Protein AF-A0A1G2XZI9-F1 (afdb_monomer)

Secondary structure (DSSP, 8-state):
-HHHHHHHHHHHHHHHHHHHHHHHHHHHHHT--GGGHHHHTSTTHHHHHHHHHHHHSPPHHHHHS-PPP---

Foldseek 3Di:
DVVVVVVVVVVVVVVLVVVLVVLCVVCVVLVHDCVLSVLCVVVPRSVVVVVVCVVPPDRVVVVVPDDPDPPD

Sequence (72 aa):
MVVFFLIFAVFGLAVILFKLFLWWKIFSKAGYSGAFAFLILVPFVGNLIVLCVLAFSNWPILSRAVPPVPQI

Solvent-accessible surface area (backbone atoms only — not comparable to full-atom values): 4313 Å² total; per-residue (Å²): 116,69,66,61,53,53,54,50,52,53,51,53,50,50,52,53,54,49,53,53,51,54,50,52,52,51,36,62,68,42,62,50,67,74,72,60,58,63,44,48,77,42,70,71,63,20,52,53,54,46,52,49,44,67,72,73,47,85,51,60,53,61,71,71,68,58,70,83,74,82,83,126

Mean predicted aligned error: 10.5 Å

pLDDT: mean 73.28, std 10.49, range [56.34, 93.19]

Structure (mmCIF, N/CA/C/O backbone):
data_AF-A0A1G2XZI9-F1
#
_entry.id   AF-A0A1G2XZI9-F1
#
loop_
_atom_site.group_PDB
_atom_site.id
_atom_site.type_symbol
_atom_site.label_atom_id
_atom_site.label_alt_id
_atom_site.label_comp_id
_atom_site.label_asym_id
_atom_site.label_entity_id
_atom_site.label_seq_id
_atom_site.pdbx_PDB_ins_code
_atom_site.Cartn_x
_atom_site.Cartn_y
_atom_site.Cartn_z
_atom_site.occupancy
_atom_site.B_iso_or_equiv
_atom_site.auth_seq_id
_atom_site.auth_comp_id
_atom_site.auth_asym_id
_atom_site.auth_atom_id
_atom_site.pdbx_PDB_model_num
ATOM 1 N N . MET A 1 1 ? 16.168 4.789 -27.686 1.00 77.38 1 MET A N 1
ATOM 2 C CA . MET A 1 1 ? 14.689 4.805 -27.568 1.00 77.38 1 MET A CA 1
ATOM 3 C C . MET A 1 1 ? 14.179 3.686 -26.653 1.00 77.38 1 MET A C 1
ATOM 5 O O . MET A 1 1 ? 13.509 3.995 -25.681 1.00 77.38 1 MET A O 1
ATOM 9 N N . VAL A 1 2 ? 14.565 2.421 -26.867 1.00 87.44 2 VAL A N 1
ATOM 10 C CA . VAL A 1 2 ? 14.101 1.262 -26.063 1.00 87.44 2 VAL A CA 1
ATOM 11 C C . VAL A 1 2 ? 14.520 1.313 -24.581 1.00 87.44 2 VAL A C 1
ATOM 13 O O . VAL A 1 2 ? 13.730 1.001 -23.699 1.00 87.44 2 VAL A O 1
ATOM 16 N N . VAL A 1 3 ? 15.740 1.779 -24.288 1.00 90.75 3 VAL A N 1
ATOM 17 C CA . VAL A 1 3 ? 16.255 1.889 -22.907 1.00 90.75 3 VAL A CA 1
ATOM 18 C C . VAL A 1 3 ? 15.427 2.860 -22.055 1.00 90.75 3 VAL A C 1
ATOM 20 O O . VAL A 1 3 ? 15.124 2.562 -20.906 1.00 90.75 3 VAL A O 1
ATOM 23 N N . PHE A 1 4 ? 14.989 3.986 -22.627 1.00 89.12 4 PHE A N 1
ATOM 24 C CA . PHE A 1 4 ? 14.121 4.940 -21.930 1.00 89.12 4 PHE A CA 1
ATOM 25 C C . PHE A 1 4 ? 12.768 4.321 -21.566 1.00 89.12 4 PHE A C 1
ATOM 27 O O . PHE A 1 4 ? 12.282 4.535 -20.460 1.00 89.12 4 PHE A O 1
ATOM 34 N N . PHE A 1 5 ? 12.199 3.503 -22.459 1.00 89.06 5 PHE A N 1
ATOM 35 C CA . PHE A 1 5 ? 10.964 2.762 -22.192 1.00 89.06 5 PHE A CA 1
ATOM 36 C C . PHE A 1 5 ? 11.125 1.752 -21.051 1.00 89.06 5 PHE A C 1
ATOM 38 O O . PHE A 1 5 ? 10.251 1.670 -20.192 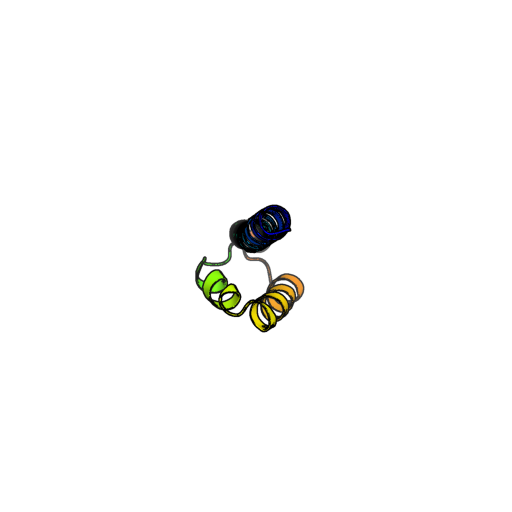1.00 89.06 5 PHE A O 1
ATOM 45 N N . LEU A 1 6 ? 12.248 1.029 -20.996 1.00 91.12 6 LEU A N 1
ATOM 46 C CA . LEU A 1 6 ? 12.535 0.094 -19.901 1.00 91.12 6 LEU A CA 1
ATOM 47 C C . LEU A 1 6 ? 12.671 0.810 -18.554 1.00 91.12 6 LEU A C 1
ATOM 49 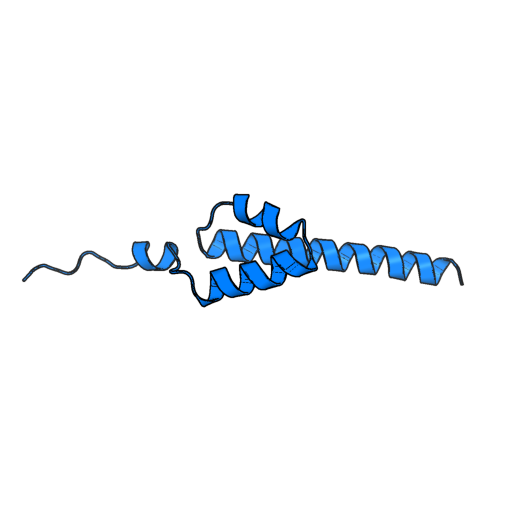O O . LEU A 1 6 ? 12.091 0.363 -17.568 1.00 91.12 6 LEU A O 1
ATOM 53 N N . ILE A 1 7 ? 13.378 1.942 -18.513 1.00 92.38 7 ILE A N 1
ATOM 54 C CA . ILE A 1 7 ? 13.523 2.741 -17.288 1.00 92.38 7 ILE A CA 1
ATOM 55 C C . ILE A 1 7 ? 12.154 3.237 -16.813 1.00 92.38 7 ILE A C 1
ATOM 57 O O . ILE A 1 7 ? 11.826 3.091 -15.637 1.00 92.38 7 ILE A O 1
ATOM 61 N N . PHE A 1 8 ? 11.328 3.762 -17.722 1.00 91.62 8 PHE A N 1
ATOM 62 C CA . PHE A 1 8 ? 9.977 4.215 -17.389 1.00 91.62 8 PHE A CA 1
ATOM 63 C C . PHE A 1 8 ? 9.085 3.079 -16.880 1.00 91.62 8 PHE A C 1
ATOM 65 O O . PHE A 1 8 ? 8.354 3.267 -15.909 1.00 91.62 8 PHE A O 1
ATOM 72 N N . ALA A 1 9 ? 9.162 1.897 -17.496 1.00 89.69 9 ALA A N 1
ATOM 73 C CA . ALA A 1 9 ? 8.391 0.730 -17.079 1.00 89.69 9 ALA A CA 1
ATOM 74 C C . ALA A 1 9 ? 8.785 0.259 -15.670 1.00 89.69 9 ALA A C 1
ATOM 76 O O . ALA A 1 9 ? 7.916 0.050 -14.822 1.00 89.69 9 ALA A O 1
ATOM 77 N N . VAL A 1 10 ? 10.088 0.155 -15.389 1.00 92.81 10 VAL A N 1
ATOM 78 C CA . VAL A 1 10 ? 10.598 -0.232 -14.063 1.00 92.81 10 VAL A CA 1
ATOM 79 C C . VAL A 1 10 ? 10.239 0.819 -13.013 1.00 92.81 10 VAL A C 1
ATOM 81 O O . VAL A 1 10 ? 9.789 0.470 -11.921 1.00 92.81 10 VAL A O 1
ATOM 84 N N . PHE A 1 11 ? 10.375 2.104 -13.344 1.00 93.19 11 PHE A N 1
ATOM 85 C CA . PHE A 1 11 ? 10.023 3.193 -12.438 1.00 93.19 11 PHE A CA 1
ATOM 86 C C . PHE A 1 11 ? 8.519 3.217 -12.135 1.00 93.19 11 PHE A C 1
ATOM 88 O O . PHE A 1 11 ? 8.125 3.328 -10.976 1.00 93.19 11 PHE A O 1
ATOM 95 N N . GLY A 1 12 ? 7.670 3.030 -13.149 1.00 87.19 12 GLY A N 1
ATOM 96 C CA . GLY A 1 12 ? 6.222 2.911 -12.971 1.00 87.19 12 GLY A CA 1
ATOM 97 C C . GLY A 1 12 ? 5.843 1.746 -12.054 1.00 87.19 12 GLY A C 1
ATOM 98 O O . GLY A 1 12 ? 5.025 1.913 -11.147 1.00 87.19 12 GLY A O 1
ATOM 99 N N . LEU A 1 13 ? 6.494 0.592 -12.223 1.00 88.00 13 LEU A N 1
ATOM 100 C CA . LEU A 1 13 ? 6.275 -0.576 -11.370 1.00 88.00 13 LEU A CA 1
ATOM 101 C C . LEU A 1 13 ? 6.715 -0.317 -9.919 1.00 88.00 13 LEU A C 1
ATOM 103 O O . LEU A 1 13 ? 5.979 -0.633 -8.983 1.00 88.00 13 LEU A O 1
ATOM 107 N N . ALA A 1 14 ? 7.871 0.325 -9.728 1.00 89.31 14 ALA A N 1
ATOM 108 C CA . ALA A 1 14 ? 8.368 0.711 -8.411 1.00 89.31 14 ALA A CA 1
ATOM 109 C C . ALA A 1 14 ? 7.407 1.673 -7.694 1.00 89.31 14 ALA A C 1
ATOM 111 O O . ALA A 1 14 ? 7.122 1.487 -6.512 1.00 89.31 14 ALA A O 1
ATOM 112 N N . VAL A 1 15 ? 6.843 2.655 -8.407 1.00 86.50 15 VAL A N 1
ATOM 113 C CA . VAL A 1 15 ? 5.856 3.592 -7.844 1.00 86.50 15 VAL A CA 1
ATOM 114 C C . VAL A 1 15 ? 4.590 2.862 -7.389 1.00 86.50 15 VAL A C 1
ATOM 116 O O . VAL A 1 15 ? 4.072 3.156 -6.312 1.00 86.50 15 VAL A O 1
ATOM 119 N N . ILE A 1 16 ? 4.092 1.897 -8.167 1.00 82.25 16 ILE A N 1
ATOM 12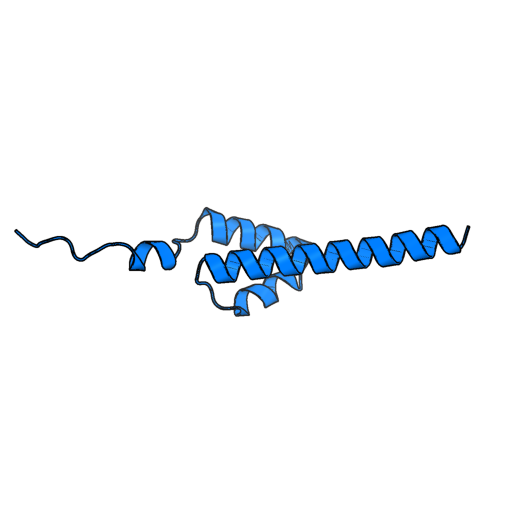0 C CA . ILE A 1 16 ? 2.902 1.109 -7.801 1.00 82.25 16 ILE A CA 1
ATOM 121 C C . ILE A 1 16 ? 3.160 0.297 -6.526 1.00 82.25 16 ILE A C 1
ATOM 123 O O . ILE A 1 16 ? 2.361 0.353 -5.586 1.00 82.25 16 ILE A O 1
ATOM 127 N N . LEU A 1 17 ? 4.296 -0.402 -6.461 1.00 83.44 17 LEU A N 1
ATOM 128 C CA . LEU A 1 17 ? 4.700 -1.176 -5.284 1.00 83.44 17 LEU A CA 1
ATOM 129 C C . LEU A 1 17 ? 4.886 -0.280 -4.053 1.00 83.44 17 LEU A C 1
ATOM 131 O O . LEU A 1 17 ? 4.446 -0.627 -2.958 1.00 83.44 17 LEU A O 1
ATOM 135 N N . PHE A 1 18 ? 5.477 0.901 -4.234 1.00 85.06 18 PHE A N 1
ATOM 136 C CA . PHE A 1 18 ? 5.676 1.864 -3.155 1.00 85.06 18 PHE A CA 1
ATOM 137 C C . PHE A 1 18 ? 4.347 2.398 -2.607 1.00 85.06 18 PHE A C 1
ATOM 139 O O . PHE A 1 18 ? 4.166 2.466 -1.390 1.00 85.06 18 PHE A O 1
ATOM 146 N N . LYS A 1 19 ? 3.377 2.709 -3.481 1.00 78.75 19 LYS A N 1
ATOM 147 C CA . LYS A 1 19 ? 2.025 3.101 -3.052 1.00 78.75 19 LYS A CA 1
ATOM 148 C C . LYS A 1 19 ? 1.346 1.999 -2.242 1.00 78.75 19 LYS A C 1
ATOM 150 O O . LYS A 1 19 ? 0.760 2.299 -1.204 1.00 78.75 19 LYS A O 1
ATOM 155 N N . LEU A 1 20 ? 1.440 0.748 -2.696 1.00 78.19 20 LEU A N 1
ATOM 156 C CA . LEU A 1 20 ? 0.885 -0.409 -1.989 1.00 78.19 20 LEU A CA 1
ATOM 157 C C . LEU A 1 20 ? 1.517 -0.564 -0.598 1.00 78.19 20 LEU A C 1
ATOM 159 O O . LEU A 1 20 ? 0.809 -0.763 0.391 1.00 78.19 20 LEU A O 1
ATOM 163 N N . PHE A 1 21 ? 2.840 -0.410 -0.513 1.00 80.75 21 PHE A N 1
ATOM 164 C CA . PHE A 1 21 ? 3.578 -0.491 0.743 1.00 80.75 21 PHE A CA 1
ATOM 165 C C . PHE A 1 21 ? 3.189 0.617 1.732 1.00 80.75 21 PHE A C 1
ATOM 167 O O . PHE A 1 21 ? 2.926 0.321 2.900 1.00 80.75 21 PHE A O 1
ATOM 174 N N . LEU A 1 22 ? 3.097 1.879 1.282 1.00 79.19 22 LEU A N 1
ATOM 175 C CA . LEU A 1 22 ? 2.641 2.991 2.132 1.00 79.19 22 LEU A CA 1
ATOM 176 C C . LEU A 1 22 ? 1.261 2.705 2.717 1.00 79.19 22 LEU A C 1
ATOM 178 O O . LEU A 1 22 ? 1.049 2.845 3.922 1.00 79.19 22 LEU A O 1
ATOM 182 N N . TRP A 1 23 ? 0.343 2.273 1.858 1.00 72.56 23 TRP A N 1
ATOM 183 C CA . TRP A 1 23 ? -1.021 1.957 2.241 1.00 72.56 23 TRP A CA 1
ATOM 184 C C . TRP A 1 23 ? -1.087 0.854 3.299 1.00 72.56 23 TRP A C 1
ATOM 186 O O . TRP A 1 23 ? -1.729 1.037 4.336 1.00 72.56 23 TRP A O 1
ATOM 196 N N . TRP A 1 24 ? -0.363 -0.252 3.094 1.00 70.62 24 TRP A N 1
ATOM 197 C CA . TRP A 1 24 ? -0.237 -1.318 4.092 1.00 70.62 24 TRP A CA 1
ATOM 198 C C . TRP A 1 24 ? 0.250 -0.753 5.426 1.0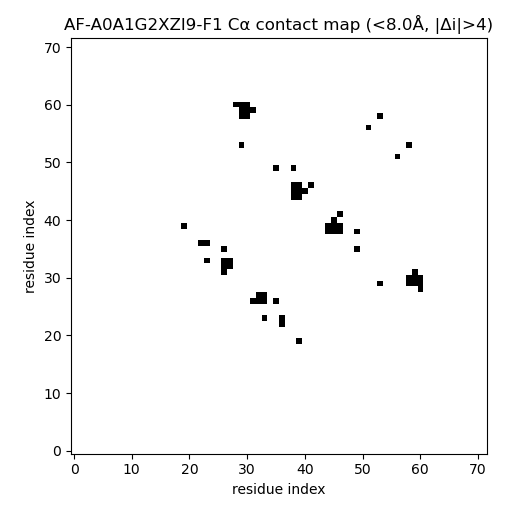0 70.62 24 TRP A C 1
ATOM 200 O O . TRP A 1 24 ? -0.293 -1.069 6.493 1.00 70.62 24 TRP A O 1
ATOM 210 N N . LYS A 1 25 ? 1.258 0.126 5.385 1.00 75.88 25 LYS A N 1
ATOM 211 C CA . LYS A 1 25 ? 1.813 0.692 6.608 1.00 75.88 25 LYS A CA 1
ATOM 212 C C . LYS A 1 25 ? 0.805 1.550 7.372 1.00 75.88 25 LYS A C 1
ATOM 214 O O . LYS A 1 25 ? 0.776 1.464 8.602 1.00 75.88 25 LYS A O 1
ATOM 219 N N . ILE A 1 26 ? -0.030 2.321 6.677 1.00 74.62 26 ILE A N 1
ATOM 220 C CA . ILE A 1 26 ? -1.080 3.142 7.297 1.00 74.62 26 ILE A CA 1
ATOM 221 C C . ILE A 1 26 ? -2.140 2.255 7.964 1.00 74.62 26 ILE A C 1
ATOM 223 O O . ILE A 1 26 ? -2.499 2.503 9.111 1.00 74.62 26 ILE A O 1
ATOM 227 N N . PHE A 1 27 ? -2.573 1.166 7.329 1.00 69.88 27 PHE A N 1
ATOM 228 C CA . PHE A 1 27 ? -3.523 0.234 7.948 1.00 69.88 27 PHE A CA 1
ATOM 229 C C . PHE A 1 27 ? -2.994 -0.449 9.200 1.00 69.88 27 PHE A C 1
ATOM 231 O O . PHE A 1 27 ? -3.698 -0.545 10.206 1.00 69.88 27 PHE A O 1
ATOM 238 N N . SER A 1 28 ? -1.734 -0.882 9.150 1.00 68.75 28 SER A N 1
ATOM 239 C CA . SER A 1 28 ? -1.054 -1.462 10.306 1.00 68.75 28 SER A CA 1
ATOM 240 C C . SER A 1 28 ? -0.959 -0.456 11.460 1.00 68.75 28 SER A C 1
ATOM 242 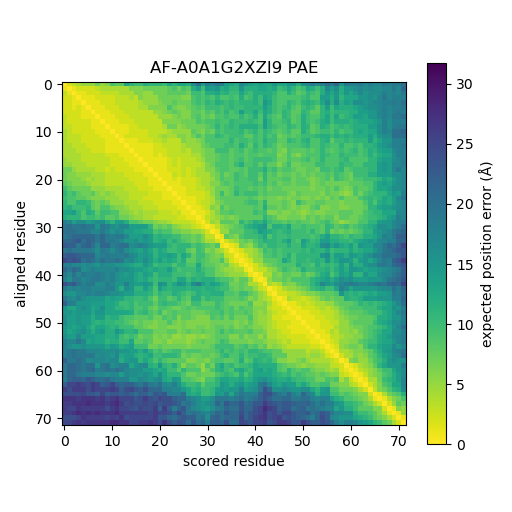O O . SER A 1 28 ? -1.060 -0.850 12.619 1.00 68.75 28 SER A O 1
ATOM 244 N N . LYS A 1 29 ? -0.816 0.844 11.156 1.00 64.88 29 LYS A N 1
ATOM 245 C CA . LYS A 1 29 ? -0.854 1.934 12.145 1.00 64.88 29 LYS A CA 1
ATOM 246 C C . LYS A 1 29 ? -2.266 2.238 12.644 1.00 64.88 29 LYS A C 1
ATOM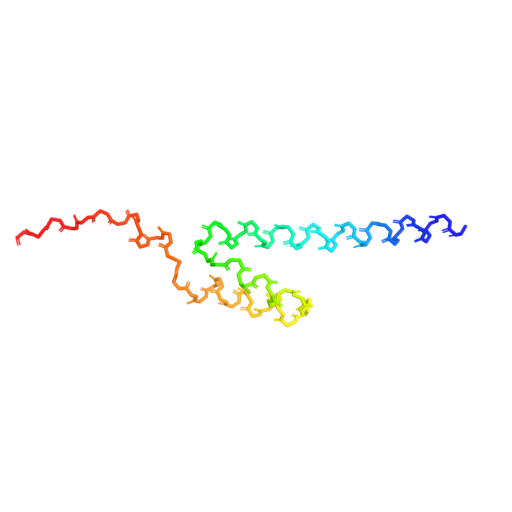 248 O O . LYS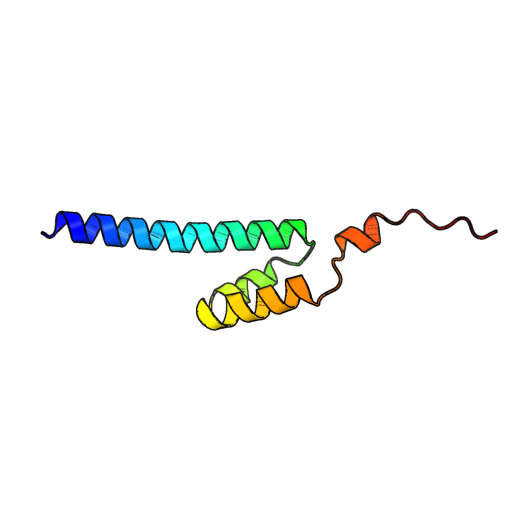 A 1 29 ? -2.395 2.605 13.801 1.00 64.88 29 LYS A O 1
ATOM 253 N N . ALA A 1 30 ? -3.294 2.090 11.812 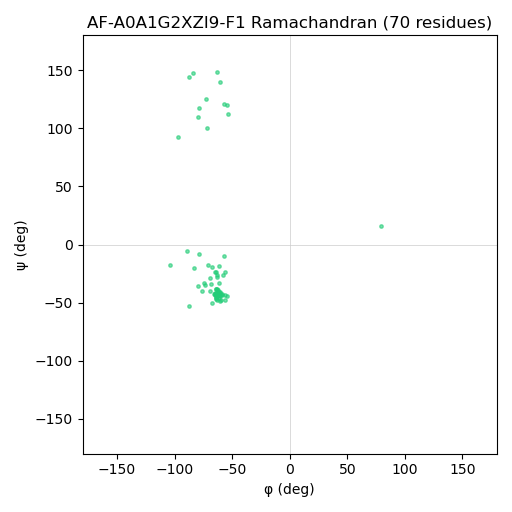1.00 69.81 30 ALA A N 1
ATOM 254 C CA . ALA A 1 30 ? -4.690 2.318 12.184 1.00 69.81 30 ALA A CA 1
ATOM 255 C C . ALA A 1 30 ? -5.307 1.140 12.965 1.00 69.81 30 ALA A C 1
ATOM 257 O O . ALA A 1 30 ? -6.403 1.274 13.494 1.00 69.81 30 ALA A O 1
ATOM 258 N N . GLY A 1 31 ? -4.610 0.002 13.080 1.00 62.72 31 GLY A N 1
ATOM 259 C CA . GLY A 1 31 ? -5.081 -1.180 13.812 1.00 62.72 31 GLY A CA 1
ATOM 260 C C . GLY A 1 31 ? -6.095 -2.030 13.040 1.00 62.72 31 GLY A C 1
ATOM 261 O O . GLY A 1 31 ? -6.774 -2.864 13.636 1.00 62.72 31 GLY A O 1
ATOM 262 N N . TYR A 1 32 ? -6.193 -1.829 11.723 1.00 65.12 32 TYR A N 1
ATOM 263 C CA . TYR A 1 32 ? -7.041 -2.623 10.836 1.00 65.12 32 TYR A CA 1
ATOM 264 C C . TYR A 1 32 ? -6.345 -3.913 10.382 1.00 65.12 32 TYR A C 1
ATOM 266 O O . TYR A 1 32 ? -5.129 -3.960 10.197 1.00 65.12 32 TYR A O 1
ATOM 274 N N . SER A 1 33 ? -7.142 -4.967 10.180 1.00 60.66 33 SER A N 1
ATOM 275 C CA . SER A 1 33 ? -6.697 -6.240 9.601 1.00 60.66 33 SER A CA 1
ATOM 276 C C . SER A 1 33 ? -6.146 -6.038 8.185 1.00 60.66 33 SER A C 1
ATOM 278 O O . SER A 1 33 ? -6.741 -5.320 7.377 1.00 60.66 33 SER A O 1
ATOM 280 N N . GLY A 1 34 ? -5.056 -6.743 7.856 1.00 58.59 34 GLY A N 1
ATOM 281 C CA . GLY A 1 34 ? -4.469 -6.785 6.510 1.00 58.59 34 GLY A CA 1
ATOM 282 C C . GLY A 1 34 ? -5.437 -7.248 5.412 1.00 58.59 34 GLY A C 1
ATOM 283 O O . GLY A 1 34 ? -5.138 -7.069 4.237 1.00 58.59 34 GLY A O 1
ATOM 284 N N . ALA A 1 35 ? -6.625 -7.758 5.766 1.00 58.97 35 ALA A N 1
ATOM 285 C CA . ALA A 1 35 ? -7.718 -8.035 4.833 1.00 58.97 35 ALA A CA 1
ATOM 286 C C . ALA A 1 35 ? -8.178 -6.792 4.048 1.00 58.97 35 ALA A C 1
ATOM 288 O O . ALA A 1 35 ? -8.629 -6.920 2.915 1.00 58.97 35 ALA A O 1
ATOM 289 N N . PHE A 1 36 ? -7.999 -5.579 4.578 1.00 60.22 36 PHE A N 1
ATOM 290 C CA . PHE A 1 36 ? -8.258 -4.368 3.798 1.00 60.22 36 PHE A CA 1
ATOM 291 C C . PHE A 1 36 ? -7.271 -4.162 2.633 1.00 60.22 36 PHE A C 1
ATOM 293 O O . PHE A 1 36 ? -7.600 -3.464 1.674 1.00 60.22 36 PHE A O 1
ATOM 300 N N . ALA A 1 37 ? -6.094 -4.800 2.653 1.00 58.72 37 ALA A N 1
ATOM 301 C CA . ALA A 1 37 ? -5.163 -4.763 1.526 1.00 58.72 37 ALA A CA 1
ATOM 302 C C . ALA A 1 37 ? -5.735 -5.456 0.274 1.00 58.72 37 ALA A C 1
ATOM 304 O O . ALA A 1 37 ? -5.365 -5.086 -0.838 1.00 58.72 37 ALA A O 1
ATOM 305 N N . PHE A 1 38 ? -6.697 -6.380 0.427 1.00 59.31 38 PHE A N 1
ATOM 306 C CA . PHE A 1 38 ? -7.420 -6.964 -0.710 1.00 59.31 38 PHE A CA 1
ATOM 307 C C . PHE A 1 38 ? -8.242 -5.924 -1.484 1.00 59.31 38 PHE A C 1
ATOM 309 O O . PHE A 1 38 ? -8.395 -6.072 -2.693 1.00 59.31 38 PHE A O 1
ATOM 316 N N . LEU A 1 39 ? -8.715 -4.841 -0.847 1.00 62.22 39 LEU A N 1
ATOM 317 C CA . LEU A 1 39 ? -9.402 -3.766 -1.575 1.00 62.22 39 LEU A CA 1
ATOM 318 C C . LEU A 1 39 ? -8.450 -2.977 -2.482 1.00 62.22 39 LEU A C 1
ATOM 320 O O . LEU A 1 39 ? -8.881 -2.491 -3.523 1.00 62.22 39 LEU A O 1
ATOM 324 N N . ILE A 1 40 ? -7.158 -2.883 -2.144 1.00 61.91 40 ILE A N 1
ATOM 325 C CA . ILE A 1 40 ? -6.161 -2.183 -2.975 1.00 61.91 40 ILE A CA 1
ATOM 326 C C . ILE A 1 40 ? -5.845 -2.953 -4.264 1.00 61.91 40 ILE A C 1
ATOM 328 O O . ILE A 1 40 ? -5.379 -2.349 -5.232 1.00 61.91 40 ILE A O 1
ATOM 332 N N . LEU A 1 41 ? -6.172 -4.251 -4.329 1.00 60.25 41 LEU A N 1
ATOM 333 C CA . LEU A 1 41 ? -6.087 -5.037 -5.564 1.00 60.25 41 LEU A CA 1
ATOM 334 C C . LEU A 1 41 ? -6.909 -4.405 -6.702 1.00 60.25 41 LEU A C 1
ATOM 336 O O . LEU A 1 41 ? -6.588 -4.599 -7.872 1.00 60.25 41 LEU A O 1
ATOM 340 N N . VAL A 1 42 ? -7.917 -3.591 -6.363 1.00 67.69 42 VAL A N 1
ATOM 341 C CA . VAL A 1 42 ? -8.595 -2.686 -7.292 1.00 67.69 42 VAL A CA 1
ATOM 342 C C . VAL A 1 42 ? -7.979 -1.284 -7.143 1.00 67.69 42 VAL A C 1
ATOM 344 O O . VAL A 1 42 ? -8.422 -0.506 -6.301 1.00 67.69 42 VAL A O 1
ATOM 347 N N . PRO A 1 43 ? -6.964 -0.904 -7.939 1.00 56.94 43 PRO A N 1
ATOM 348 C CA . PRO A 1 43 ? -6.137 0.278 -7.671 1.00 56.94 43 PRO A CA 1
ATOM 349 C C . PRO A 1 43 ? -6.903 1.610 -7.701 1.00 56.94 43 PRO A C 1
ATOM 351 O O . PRO A 1 43 ? -6.496 2.557 -7.031 1.00 56.94 43 PRO A O 1
ATOM 354 N N . PHE A 1 44 ? -8.011 1.688 -8.445 1.00 61.06 44 PHE A N 1
ATOM 355 C CA . PHE A 1 44 ? -8.826 2.902 -8.561 1.00 61.06 44 PHE A CA 1
ATOM 356 C C . PHE A 1 44 ? -9.885 3.009 -7.460 1.00 61.06 44 PHE A C 1
ATOM 358 O O . PHE A 1 44 ? -9.959 4.003 -6.743 1.00 61.06 44 PHE A O 1
ATOM 365 N N . VAL A 1 45 ? -10.689 1.959 -7.304 1.00 68.12 45 VAL A N 1
ATOM 366 C CA . VAL A 1 45 ? -11.817 1.942 -6.363 1.00 68.12 45 VAL A CA 1
ATOM 367 C C . VAL A 1 45 ? -11.330 1.679 -4.937 1.00 68.12 45 VAL A C 1
ATOM 369 O O . VAL A 1 45 ? -11.817 2.288 -3.988 1.00 68.12 45 VAL A O 1
ATOM 372 N N . GLY A 1 46 ? -10.300 0.847 -4.789 1.00 69.56 46 GLY A N 1
ATOM 373 C CA . GLY A 1 46 ? -9.654 0.537 -3.523 1.00 69.56 46 GLY A CA 1
ATOM 374 C C . GLY A 1 46 ? -9.062 1.763 -2.849 1.00 69.56 46 GLY A C 1
ATOM 375 O O . GLY A 1 46 ? -9.353 2.005 -1.688 1.00 69.56 46 GLY A O 1
ATOM 376 N N . ASN A 1 47 ? -8.292 2.592 -3.562 1.00 70.50 47 ASN A N 1
ATOM 377 C CA . ASN A 1 47 ? -7.709 3.792 -2.947 1.00 70.50 47 ASN A CA 1
ATOM 378 C C . ASN A 1 47 ? -8.790 4.722 -2.377 1.00 70.50 47 ASN A C 1
ATOM 380 O O . ASN A 1 47 ? -8.653 5.194 -1.253 1.00 70.50 47 ASN A O 1
ATOM 384 N N . LEU A 1 48 ? -9.875 4.938 -3.131 1.00 74.75 48 LEU A N 1
ATOM 385 C CA . LEU A 1 48 ? -10.967 5.821 -2.727 1.00 74.75 48 LEU A CA 1
ATOM 386 C C . LEU A 1 48 ? -11.742 5.267 -1.528 1.00 74.75 48 LEU A C 1
ATOM 388 O O . LEU A 1 48 ? -11.903 5.976 -0.537 1.00 74.75 48 LEU A O 1
ATOM 392 N N . ILE A 1 49 ? -12.170 3.998 -1.587 1.00 76.25 49 ILE A N 1
ATOM 393 C CA . ILE A 1 49 ? -12.893 3.355 -0.479 1.00 76.25 49 ILE A CA 1
ATOM 394 C C . ILE A 1 49 ? -12.061 3.425 0.787 1.00 76.25 49 ILE A C 1
ATOM 396 O O . ILE A 1 49 ? -12.573 3.729 1.861 1.00 76.25 49 ILE A O 1
ATOM 400 N N . VAL A 1 50 ? -10.769 3.153 0.674 1.00 73.31 50 VAL A N 1
ATOM 401 C CA . VAL A 1 50 ? -9.951 3.101 1.860 1.00 73.31 50 VAL A CA 1
ATOM 402 C C . VAL A 1 50 ? -9.682 4.497 2.424 1.00 73.31 50 VAL A C 1
ATOM 404 O O . VAL A 1 50 ? -9.664 4.665 3.642 1.00 73.31 50 VAL A O 1
ATOM 407 N N . LEU A 1 51 ? -9.544 5.519 1.580 1.00 74.12 51 LEU A N 1
ATOM 408 C CA . LEU A 1 51 ? -9.471 6.904 2.043 1.00 74.12 51 LEU A CA 1
ATOM 409 C C . LEU A 1 51 ? -10.754 7.283 2.802 1.00 74.12 51 LEU A C 1
ATOM 411 O O . LEU A 1 51 ? -10.669 7.860 3.883 1.00 74.12 51 LEU A O 1
ATOM 415 N N . CYS A 1 52 ? -11.926 6.854 2.316 1.00 78.25 52 CYS A N 1
ATOM 416 C CA . CYS A 1 52 ? -13.188 6.997 3.043 1.00 78.25 52 CYS A CA 1
ATOM 417 C C . CYS A 1 52 ? -13.187 6.227 4.373 1.00 78.25 52 CYS A C 1
ATOM 419 O O . CYS A 1 52 ? -13.585 6.782 5.391 1.00 78.25 52 CYS A O 1
ATOM 421 N N . VAL A 1 53 ? -12.710 4.981 4.409 1.00 76.00 53 VAL A N 1
ATOM 422 C CA . VAL A 1 53 ? -12.632 4.197 5.654 1.00 76.00 53 VAL A CA 1
ATOM 423 C C . VAL A 1 53 ? -11.675 4.849 6.650 1.00 76.00 53 VAL A C 1
ATOM 425 O O . VAL A 1 53 ? -12.032 5.009 7.806 1.00 76.00 53 VAL A O 1
ATOM 428 N N . LEU A 1 54 ? -10.487 5.291 6.242 1.00 76.50 54 LEU A N 1
ATOM 429 C CA . LEU A 1 54 ? -9.569 5.988 7.146 1.00 76.50 54 LEU A CA 1
ATOM 430 C C . LEU A 1 54 ? -10.137 7.317 7.654 1.00 76.50 54 LEU A C 1
ATOM 432 O O . LEU A 1 54 ? -9.909 7.651 8.813 1.00 76.50 54 LEU A O 1
ATOM 436 N N . ALA A 1 55 ? -10.848 8.066 6.809 1.00 77.56 55 ALA A N 1
ATOM 437 C CA . ALA A 1 55 ? -11.393 9.372 7.171 1.00 77.56 55 ALA A CA 1
ATOM 438 C C . ALA A 1 55 ? -12.643 9.282 8.062 1.00 77.56 55 ALA A C 1
ATOM 440 O O . ALA A 1 55 ? -12.789 10.083 8.981 1.00 77.56 55 ALA A O 1
ATOM 441 N N . PHE A 1 56 ? -13.543 8.332 7.791 1.00 73.38 56 PHE A N 1
ATOM 442 C CA . PHE A 1 56 ? -14.845 8.234 8.462 1.00 73.38 56 PHE A CA 1
ATOM 443 C C . PHE A 1 56 ? -14.928 7.122 9.510 1.00 73.38 56 PHE A C 1
ATOM 445 O O . PHE A 1 56 ? -15.841 7.133 10.333 1.00 73.38 56 PHE A O 1
ATOM 452 N N . SER A 1 57 ? -14.022 6.144 9.491 1.00 70.94 57 SER A N 1
ATOM 453 C CA . SER A 1 57 ? -14.073 5.031 10.436 1.00 70.94 57 SER A CA 1
ATOM 454 C C . SER A 1 57 ? -13.342 5.354 11.734 1.00 70.94 57 SER A C 1
ATOM 456 O O . SER A 1 57 ? -12.301 6.008 11.738 1.00 70.94 57 SER A O 1
ATOM 458 N N . ASN A 1 58 ? -13.864 4.856 12.853 1.00 67.69 58 ASN A N 1
ATOM 459 C CA . ASN A 1 58 ? -13.250 5.046 14.161 1.00 67.69 58 ASN A CA 1
ATOM 460 C C . ASN A 1 58 ? -11.985 4.185 14.293 1.00 67.69 58 ASN A C 1
ATOM 462 O O . ASN A 1 58 ? -12.032 2.968 14.099 1.00 67.69 58 ASN A O 1
ATOM 466 N N . TRP A 1 59 ? -10.851 4.804 14.623 1.00 75.12 59 TRP A N 1
ATOM 467 C CA . TRP A 1 59 ? -9.570 4.100 14.675 1.00 75.12 59 TRP A CA 1
ATOM 468 C C . TRP A 1 59 ? -9.457 3.287 15.974 1.00 75.12 59 TRP A C 1
ATOM 470 O O . TRP A 1 59 ? -9.399 3.884 17.054 1.00 75.12 59 TRP A O 1
ATOM 480 N N . PRO A 1 60 ? -9.346 1.944 15.913 1.00 65.06 60 PRO A N 1
ATOM 481 C CA . PRO A 1 60 ? -9.286 1.101 17.110 1.00 65.06 60 PRO A CA 1
ATOM 482 C C . PRO A 1 60 ? -8.072 1.389 18.007 1.00 65.06 60 PRO A C 1
ATOM 484 O O . PRO A 1 60 ? -8.087 1.038 19.186 1.00 65.06 60 PRO A O 1
ATOM 487 N N . ILE A 1 61 ? -7.024 2.046 17.490 1.00 66.38 61 ILE A N 1
ATOM 488 C CA . ILE A 1 61 ? -5.859 2.425 18.306 1.00 66.38 61 ILE A CA 1
ATOM 489 C C . ILE A 1 61 ? -6.204 3.500 19.333 1.00 66.38 61 ILE A C 1
ATOM 491 O O . ILE A 1 61 ? -5.643 3.492 20.426 1.00 66.38 61 ILE A O 1
ATOM 495 N N . LEU A 1 62 ? -7.116 4.417 18.990 1.00 68.62 62 LEU A N 1
ATOM 496 C CA . LEU A 1 62 ? -7.506 5.513 19.875 1.00 68.62 62 LEU A CA 1
ATOM 497 C C . LEU A 1 62 ? -8.284 4.968 21.076 1.00 68.62 62 LEU A C 1
ATOM 499 O O . LEU A 1 62 ? -8.043 5.367 22.210 1.00 68.62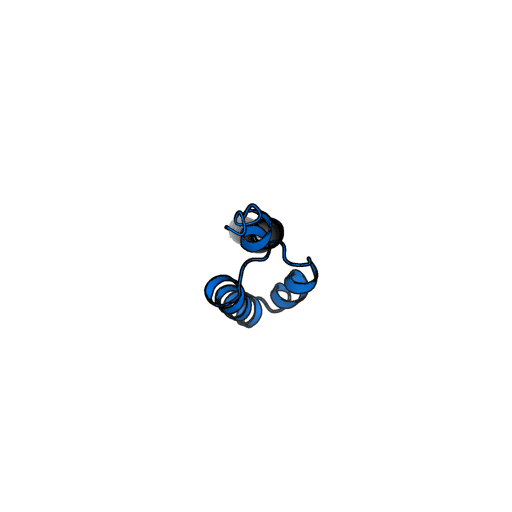 62 LEU A O 1
ATOM 503 N N . SER A 1 63 ? -9.151 3.984 20.833 1.00 63.97 63 SER A N 1
ATOM 504 C CA . SER A 1 63 ? -9.953 3.324 21.868 1.00 63.97 63 SER A CA 1
ATOM 505 C C . SER A 1 63 ? -9.114 2.566 22.900 1.00 63.97 63 SER A C 1
ATOM 507 O O . SER A 1 63 ? -9.563 2.376 24.024 1.00 63.97 63 SER A O 1
ATOM 509 N N . ARG A 1 64 ? -7.890 2.150 22.549 1.00 59.97 64 ARG A N 1
ATOM 510 C CA . ARG A 1 64 ? -6.961 1.481 23.476 1.00 59.97 64 ARG A CA 1
ATOM 511 C C . ARG A 1 64 ? -6.162 2.449 24.349 1.00 59.97 64 ARG A C 1
ATOM 513 O O . ARG A 1 64 ? -5.630 2.023 25.367 1.00 59.97 64 ARG A O 1
ATOM 520 N N . ALA A 1 65 ? -6.044 3.711 23.938 1.00 65.56 65 ALA A N 1
ATOM 521 C CA . ALA A 1 65 ? -5.254 4.724 24.633 1.00 65.56 65 ALA A CA 1
ATOM 522 C C . ALA A 1 65 ? -6.051 5.493 25.700 1.00 65.56 65 ALA A C 1
ATOM 524 O O . ALA A 1 65 ? -5.461 6.292 26.420 1.00 65.56 65 ALA A O 1
ATOM 525 N N . VAL A 1 66 ? -7.366 5.267 25.815 1.00 66.81 66 VAL A N 1
ATOM 526 C CA . VAL A 1 66 ? -8.190 5.865 26.872 1.00 66.81 66 VAL A CA 1
ATOM 527 C C . VAL A 1 66 ? -7.987 5.064 28.167 1.00 66.81 66 VAL A C 1
ATOM 529 O O . VAL A 1 66 ? -8.437 3.917 28.232 1.00 66.81 66 VAL A O 1
ATOM 532 N N . PRO A 1 67 ? -7.309 5.613 29.197 1.00 66.75 67 PRO A N 1
ATOM 533 C CA . PRO A 1 67 ? -7.279 4.986 30.512 1.00 66.75 67 PRO A CA 1
ATOM 534 C C . PRO A 1 67 ? -8.702 4.952 31.094 1.00 66.75 67 PRO A C 1
ATOM 536 O O . PRO A 1 67 ? -9.499 5.846 30.795 1.00 66.75 67 PRO A O 1
ATOM 539 N N . PRO A 1 68 ? -9.049 3.942 31.912 1.00 68.06 68 PRO A N 1
ATOM 540 C CA . PRO A 1 68 ? -10.360 3.870 32.546 1.00 68.06 68 PRO A CA 1
ATOM 541 C C . PRO A 1 68 ? -10.630 5.172 33.307 1.00 68.06 68 PRO A C 1
ATOM 543 O O . PRO A 1 68 ? -9.862 5.546 34.192 1.00 68.06 68 PRO A O 1
ATOM 546 N N . VAL A 1 69 ? -11.700 5.879 32.927 1.00 72.56 69 VAL A N 1
ATOM 547 C CA . VAL A 1 69 ? -12.162 7.082 33.631 1.00 72.56 69 VAL A CA 1
ATOM 548 C C . VAL A 1 69 ? -12.433 6.682 35.082 1.00 72.56 69 VAL A C 1
ATOM 550 O O . VAL A 1 69 ? -13.266 5.790 35.282 1.00 72.56 69 VAL A O 1
ATOM 553 N N . PRO A 1 70 ? -11.765 7.298 36.081 1.00 67.81 70 PRO A N 1
ATOM 554 C CA . PRO A 1 70 ? -12.102 7.091 37.482 1.00 67.81 70 PRO A CA 1
ATOM 555 C C . PRO A 1 70 ? -13.592 7.376 37.655 1.00 67.81 70 PRO A C 1
ATOM 557 O O . PRO A 1 70 ? -14.044 8.497 37.428 1.00 67.81 70 PRO A O 1
ATOM 560 N N . GLN A 1 71 ? -14.357 6.327 37.951 1.00 61.38 71 GLN A N 1
ATOM 561 C CA . GLN A 1 71 ? -15.771 6.440 38.279 1.00 61.38 71 GLN A CA 1
ATOM 562 C C . GLN A 1 71 ? -15.814 7.066 39.678 1.00 61.38 71 GLN A C 1
ATOM 564 O O . GLN A 1 71 ? -15.480 6.390 40.651 1.00 61.38 71 GLN A O 1
ATOM 569 N N . ILE A 1 72 ? -16.068 8.377 39.734 1.00 56.34 72 ILE A N 1
ATOM 570 C CA . ILE A 1 72 ? -16.304 9.131 40.975 1.00 56.34 72 ILE A CA 1
ATOM 571 C C . ILE A 1 72 ? -17.597 8.621 41.610 1.00 56.34 72 ILE A C 1
ATOM 573 O O . ILE A 1 72 ? -18.569 8.427 40.843 1.00 56.34 72 ILE A O 1
#

Radius of gyration: 18.29 Å; Cα contacts (8 Å, |Δi|>4): 31; chains: 1; bounding box: 33×17×68 Å